Protein AF-A0AAE2BME1-F1 (afdb_monomer)

Radius of gyration: 16.24 Å; Cα contacts (8 Å, |Δi|>4): 108; chains: 1; bounding box: 38×24×46 Å

Organism: NCBI:txid2727404

Nearest PDB structures (foldseek):
  7csb-assembly1_D  TM=8.328E-01  e=5.119E-05  Arabidopsis thaliana
  7cs7-assembly1_A  TM=8.298E-01  e=5.835E-05  Isatis tinctoria
  7cse-assembly3_C  TM=8.197E-01  e=6.230E-05  Arabidopsis thaliana
  7cs9-assembly2_A  TM=8.370E-01  e=8.645E-05  Arabidopsis thaliana
  2gas-assembly2_B  TM=7.856E-01  e=4.794E-05  Medicago sativa

Mean predicted aligned error: 7.81 Å

Sequence (96 aa):
MSPSNYFAGYSLTTLMQPGLPSPRDKVTILGDGNAKGVFNDERDIATYTIRAVDDPRTLNKTLYIRLQNTYSFHEIVAIVGDVKYANSAGIIHPSE

InterPro domains:
  IPR008030 NmrA-like domain [PF05368] (7-80)
  IPR036291 NAD(P)-binding domain superfamily [SSF51735] (5-83)
  IPR050608 NmrA-type oxidoreductase, Isoflavone reductase subfamily [PTHR43349] (4-80)

Secondary structure (DSSP, 8-state):
----EEEHHHHHHTTT-TTSPPPSSEEEPPTTS--EEEEE-HHHHHHHHHHHHS-TTTTTSPPP---S-EEEHHHHHHHH-S-EEEPTTS------

Structure (mmCIF, N/CA/C/O backbone):
data_AF-A0AAE2BME1-F1
#
_entry.id   AF-A0AAE2BME1-F1
#
loop_
_atom_site.group_PDB
_atom_site.id
_atom_site.type_symbol
_atom_site.label_atom_id
_atom_site.label_alt_id
_atom_site.label_comp_id
_atom_site.label_asym_id
_atom_site.label_entity_id
_atom_site.label_seq_id
_atom_site.pdbx_PDB_ins_code
_atom_site.Cartn_x
_atom_site.Cartn_y
_atom_site.Cartn_z
_atom_site.occupancy
_atom_site.B_iso_or_equiv
_atom_site.auth_seq_id
_atom_site.auth_comp_id
_atom_site.auth_asym_id
_atom_site.auth_atom_id
_atom_site.pdbx_PDB_model_num
ATOM 1 N N . MET A 1 1 ? 3.676 15.102 4.665 1.00 48.50 1 MET A N 1
ATOM 2 C CA . MET A 1 1 ? 3.315 14.332 3.455 1.00 48.50 1 MET A CA 1
ATOM 3 C C . MET A 1 1 ? 2.181 13.396 3.850 1.00 48.50 1 MET A C 1
ATOM 5 O O . MET A 1 1 ? 2.366 12.657 4.809 1.00 48.50 1 MET A O 1
ATOM 9 N N . SER A 1 2 ? 1.000 13.494 3.232 1.00 56.09 2 SER A N 1
ATOM 10 C CA . SER A 1 2 ? -0.084 12.534 3.498 1.00 56.09 2 SER A CA 1
ATOM 11 C C . SER A 1 2 ? 0.353 11.157 2.981 1.00 56.09 2 SER A C 1
ATOM 13 O O . SER A 1 2 ? 0.836 11.092 1.847 1.00 56.09 2 SER A O 1
ATOM 15 N N . PRO A 1 3 ? 0.269 10.076 3.773 1.00 64.62 3 PRO A N 1
ATOM 16 C CA . PRO A 1 3 ? 0.641 8.755 3.291 1.00 64.62 3 PRO A CA 1
ATOM 17 C C . PRO A 1 3 ? -0.348 8.317 2.204 1.00 64.62 3 PRO A C 1
ATOM 19 O O . PRO A 1 3 ? -1.551 8.217 2.444 1.00 64.62 3 PRO A O 1
ATOM 22 N N . SER A 1 4 ? 0.163 8.052 1.002 1.00 77.75 4 SER A N 1
ATOM 23 C CA . SER A 1 4 ? -0.622 7.412 -0.057 1.00 77.75 4 SER A CA 1
ATOM 24 C C . SER A 1 4 ? -0.678 5.913 0.236 1.00 77.75 4 SER A C 1
ATOM 26 O O . SER A 1 4 ? 0.363 5.254 0.223 1.00 77.75 4 SER A O 1
ATOM 28 N N . ASN A 1 5 ? -1.865 5.403 0.570 1.00 86.38 5 ASN A N 1
ATOM 29 C CA . ASN A 1 5 ? -2.094 3.994 0.893 1.00 86.38 5 ASN A CA 1
ATOM 30 C C . ASN A 1 5 ? -2.744 3.300 -0.305 1.00 86.38 5 ASN A C 1
ATOM 32 O O . ASN A 1 5 ? -3.761 3.772 -0.810 1.00 86.38 5 ASN A O 1
ATOM 36 N N . TYR A 1 6 ? -2.164 2.183 -0.730 1.00 90.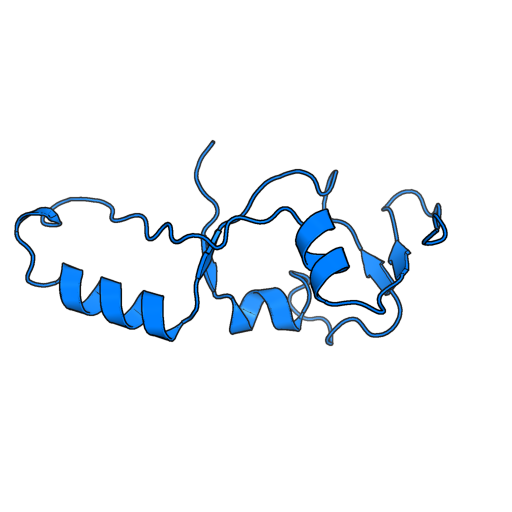56 6 TYR A N 1
ATOM 37 C CA . TYR A 1 6 ? -2.565 1.438 -1.915 1.00 90.56 6 TYR A CA 1
ATOM 38 C C . TYR A 1 6 ? -2.944 -0.001 -1.561 1.00 90.56 6 TYR A C 1
ATOM 40 O O . TYR A 1 6 ? -2.300 -0.636 -0.722 1.00 90.56 6 TYR A O 1
ATOM 48 N N . PHE A 1 7 ? -3.951 -0.523 -2.262 1.00 92.38 7 PHE A N 1
ATOM 49 C CA . PHE A 1 7 ? -4.195 -1.959 -2.384 1.00 92.38 7 PHE A CA 1
ATOM 50 C C . PHE A 1 7 ? -3.072 -2.565 -3.228 1.00 92.38 7 PHE A C 1
ATOM 52 O O . PHE A 1 7 ? -2.903 -2.166 -4.386 1.00 92.38 7 PHE A O 1
ATOM 59 N N . ALA A 1 8 ? -2.272 -3.459 -2.649 1.00 91.06 8 ALA A N 1
ATOM 60 C CA . ALA A 1 8 ? -1.088 -3.998 -3.307 1.00 91.06 8 ALA A CA 1
ATOM 61 C C . ALA A 1 8 ? -1.452 -4.812 -4.556 1.00 91.06 8 ALA A C 1
ATOM 63 O O . ALA A 1 8 ? -0.942 -4.509 -5.634 1.00 91.06 8 ALA A O 1
ATOM 64 N N . GLY A 1 9 ? -2.374 -5.774 -4.453 1.00 88.81 9 GLY A N 1
ATOM 65 C CA . GLY A 1 9 ? -2.804 -6.598 -5.582 1.00 88.81 9 GLY A CA 1
ATOM 66 C C . GLY A 1 9 ? -3.379 -5.767 -6.728 1.00 88.81 9 GLY A C 1
ATOM 67 O O . GLY A 1 9 ? -2.989 -5.949 -7.880 1.00 88.81 9 GLY A O 1
ATOM 68 N N . TYR A 1 10 ? -4.233 -4.789 -6.433 1.00 87.44 10 TYR A N 1
ATOM 69 C CA . TYR A 1 10 ? -4.778 -3.905 -7.471 1.00 87.44 10 TYR A CA 1
ATOM 70 C C . TYR A 1 10 ? -3.710 -3.003 -8.116 1.00 87.44 10 TYR A C 1
ATOM 72 O O . TYR A 1 10 ? -3.623 -2.896 -9.341 1.00 87.44 10 TYR A O 1
ATOM 80 N N . SER A 1 11 ? -2.882 -2.349 -7.297 1.00 88.12 11 SER A N 1
ATOM 81 C CA . SER A 1 11 ? -1.982 -1.286 -7.768 1.00 88.12 11 SER A CA 1
ATOM 82 C C . SER A 1 11 ? -0.716 -1.836 -8.421 1.00 88.12 11 SER A C 1
ATOM 84 O O . SER A 1 11 ? -0.244 -1.275 -9.407 1.00 88.12 11 SER A O 1
ATOM 86 N N . LEU A 1 12 ? -0.165 -2.935 -7.901 1.00 87.62 12 LEU A N 1
ATOM 87 C CA . LEU A 1 12 ? 1.081 -3.512 -8.409 1.00 87.62 12 LEU A CA 1
ATOM 88 C C . LEU A 1 12 ? 0.868 -4.308 -9.702 1.00 87.62 12 LEU A C 1
ATOM 90 O O . LEU A 1 12 ? 1.746 -4.292 -10.557 1.00 87.62 12 LEU A O 1
ATOM 94 N N . THR A 1 13 ? -0.310 -4.911 -9.910 1.00 85.50 13 THR A N 1
ATOM 95 C CA . THR A 1 13 ? -0.612 -5.691 -11.131 1.00 85.50 13 THR A CA 1
ATOM 96 C C . THR A 1 13 ? -0.452 -4.870 -12.414 1.00 85.50 13 THR A C 1
ATOM 98 O O . THR A 1 13 ? -0.044 -5.395 -13.450 1.00 85.50 13 THR A O 1
ATOM 101 N N . THR A 1 14 ? -0.744 -3.571 -12.356 1.00 85.12 14 THR A N 1
ATOM 102 C CA . THR A 1 14 ? -0.616 -2.646 -13.495 1.00 85.12 14 THR A CA 1
ATOM 103 C C . THR A 1 14 ? 0.561 -1.681 -13.353 1.00 85.12 14 THR A C 1
ATOM 105 O O . THR A 1 14 ? 0.683 -0.750 -14.147 1.00 85.12 14 THR A O 1
ATOM 108 N N . LEU A 1 15 ? 1.422 -1.862 -12.342 1.00 85.81 15 LEU A N 1
ATOM 109 C CA . LEU A 1 15 ? 2.456 -0.893 -11.961 1.00 85.81 15 LEU A CA 1
ATOM 110 C C . LEU A 1 15 ? 1.899 0.536 -11.875 1.00 85.81 15 LEU A C 1
ATOM 112 O O . LEU A 1 15 ? 2.454 1.473 -12.440 1.00 85.81 15 LEU A O 1
ATOM 116 N N . MET A 1 16 ? 0.766 0.692 -11.185 1.00 83.25 16 MET A N 1
AT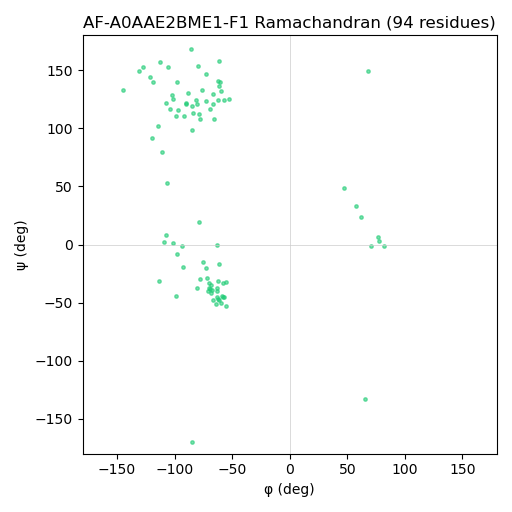OM 117 C CA . MET A 1 16 ? 0.096 1.975 -10.953 1.00 83.25 16 MET A CA 1
ATOM 118 C C . MET A 1 16 ? -0.375 2.695 -12.233 1.00 83.25 16 MET A C 1
ATOM 120 O O . MET A 1 16 ? -0.579 3.909 -12.216 1.00 83.25 16 MET A O 1
ATOM 124 N N . GLN A 1 17 ? -0.594 1.960 -13.329 1.00 81.75 17 GLN A N 1
ATOM 125 C CA . GLN A 1 17 ? -1.136 2.480 -14.590 1.00 81.75 17 GLN A CA 1
ATOM 126 C C . GLN A 1 17 ? -2.558 1.934 -14.835 1.00 81.75 17 GLN A C 1
ATOM 128 O O . GLN A 1 17 ? -2.742 0.974 -15.589 1.00 81.75 17 GLN A O 1
ATOM 133 N N . PRO A 1 18 ? -3.587 2.511 -14.180 1.00 77.62 18 PRO A N 1
ATOM 134 C CA . PRO A 1 18 ? -4.947 1.984 -14.230 1.00 77.62 18 PRO A CA 1
ATOM 135 C C . PRO A 1 18 ? -5.518 2.015 -15.652 1.00 77.62 18 PRO A C 1
ATOM 137 O O . PRO A 1 18 ? -5.331 2.976 -16.394 1.00 77.62 18 PRO A O 1
ATOM 140 N N . GLY A 1 19 ? -6.251 0.961 -16.016 1.00 80.31 19 GLY A N 1
ATOM 141 C CA . GLY A 1 19 ? -6.880 0.827 -17.335 1.00 80.31 19 GLY A CA 1
ATOM 142 C C . GLY A 1 19 ? -5.955 0.313 -18.442 1.00 80.31 19 GLY A C 1
ATOM 143 O O . GLY A 1 19 ? -6.422 0.112 -19.561 1.00 80.31 19 GLY A O 1
ATOM 144 N N . LEU A 1 20 ? -4.677 0.059 -18.144 1.00 79.31 20 LEU A N 1
ATOM 145 C CA . LEU A 1 20 ? -3.728 -0.569 -19.063 1.00 79.31 20 LEU A CA 1
ATOM 146 C C . LEU A 1 20 ? -3.442 -2.025 -18.659 1.00 79.31 20 LEU A C 1
ATOM 148 O O . LEU A 1 20 ? -3.553 -2.374 -17.479 1.00 79.31 20 LEU A O 1
ATOM 152 N N . PRO A 1 21 ? -3.079 -2.900 -19.618 1.00 80.31 21 PRO A N 1
ATOM 153 C CA . PRO A 1 21 ? -2.585 -4.232 -19.293 1.00 80.31 21 PRO A CA 1
ATOM 154 C C . PRO A 1 21 ? -1.293 -4.149 -18.471 1.00 80.31 21 PRO A C 1
ATOM 156 O O . PRO A 1 21 ? -0.567 -3.156 -18.532 1.00 80.31 21 PRO A O 1
ATOM 159 N N . SER A 1 22 ? -0.995 -5.222 -17.731 1.00 80.94 22 SER A N 1
ATOM 160 C CA . SER A 1 22 ? 0.251 -5.331 -16.968 1.00 80.94 22 SER A CA 1
ATOM 161 C C . SER A 1 22 ? 1.463 -5.062 -17.878 1.00 80.94 22 SER A C 1
ATOM 163 O O . SER A 1 22 ? 1.563 -5.698 -18.938 1.00 80.94 22 SER A O 1
ATOM 165 N N . PRO A 1 23 ? 2.350 -4.113 -17.525 1.00 77.94 23 PRO A N 1
ATOM 166 C CA . PRO A 1 23 ?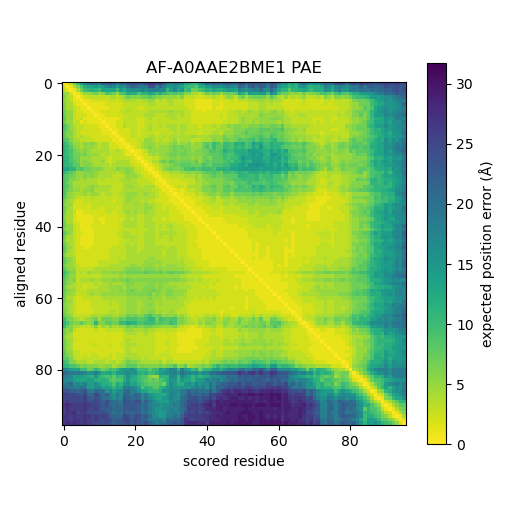 3.496 -3.770 -18.356 1.00 77.94 23 PRO A CA 1
ATOM 167 C C . PRO A 1 23 ? 4.435 -4.965 -18.517 1.00 77.94 23 PRO A C 1
ATOM 169 O O . PRO A 1 23 ? 4.896 -5.520 -17.526 1.00 77.94 23 PRO A O 1
ATOM 172 N N . ARG A 1 24 ? 4.717 -5.354 -19.765 1.00 76.75 24 ARG A N 1
ATOM 173 C CA . ARG A 1 24 ? 5.623 -6.477 -20.068 1.00 76.75 24 ARG A CA 1
ATOM 174 C C . ARG A 1 24 ? 7.029 -6.025 -20.428 1.00 76.75 24 ARG A C 1
ATOM 176 O O . ARG A 1 24 ? 7.987 -6.584 -19.927 1.00 76.75 24 ARG A O 1
ATOM 183 N N . ASP A 1 25 ? 7.134 -4.992 -21.262 1.00 76.56 25 ASP A N 1
ATOM 184 C CA . ASP A 1 25 ? 8.425 -4.557 -21.809 1.00 76.56 25 ASP A CA 1
ATOM 185 C C . ASP A 1 25 ? 8.844 -3.173 -21.311 1.00 76.56 25 ASP A C 1
ATOM 187 O O . ASP A 1 25 ? 10.035 -2.874 -21.212 1.00 76.56 25 ASP A O 1
ATOM 191 N N . LYS A 1 26 ? 7.865 -2.299 -21.042 1.00 76.38 26 LYS A N 1
ATOM 192 C CA . LYS A 1 26 ? 8.102 -0.886 -20.744 1.00 76.38 26 LYS A CA 1
ATOM 193 C C . LYS A 1 26 ? 7.122 -0.344 -19.709 1.00 76.38 26 LYS A C 1
ATOM 195 O O . LYS A 1 26 ? 5.915 -0.510 -19.867 1.00 76.38 26 LYS A O 1
ATOM 200 N N . VAL A 1 27 ? 7.632 0.370 -18.710 1.00 80.12 27 VAL A N 1
ATOM 201 C CA . VAL A 1 27 ? 6.840 1.069 -17.687 1.00 80.12 27 VAL A CA 1
ATOM 202 C C . VAL A 1 27 ? 7.119 2.569 -17.737 1.00 80.12 27 VAL A C 1
ATOM 204 O O . VAL A 1 27 ? 8.259 2.993 -17.928 1.00 80.12 27 VAL A O 1
ATOM 207 N N . THR A 1 28 ? 6.076 3.381 -17.580 1.00 81.44 28 THR A N 1
ATOM 208 C CA . THR A 1 28 ? 6.207 4.840 -17.489 1.00 81.44 28 THR A CA 1
ATOM 209 C C . THR A 1 28 ? 6.390 5.227 -16.036 1.00 81.44 28 THR A C 1
ATOM 211 O O . THR A 1 28 ? 5.498 4.943 -15.246 1.00 81.44 28 THR A O 1
ATOM 214 N N . ILE A 1 29 ? 7.487 5.905 -15.686 1.00 81.50 29 ILE A N 1
ATOM 215 C CA . ILE A 1 29 ? 7.657 6.471 -14.340 1.00 81.50 29 ILE A CA 1
ATOM 216 C C . ILE A 1 29 ? 6.742 7.694 -14.185 1.00 81.50 29 ILE A C 1
ATOM 218 O O . ILE A 1 29 ? 6.815 8.641 -14.969 1.00 81.50 29 ILE A O 1
ATOM 222 N N . LEU A 1 30 ? 5.874 7.675 -13.169 1.00 76.62 30 LEU A N 1
ATOM 223 C CA . LEU A 1 30 ? 5.006 8.801 -12.830 1.00 76.62 30 LEU A CA 1
ATOM 224 C C . LEU A 1 30 ? 5.790 9.840 -12.014 1.00 76.62 30 LEU A C 1
ATOM 226 O O . LEU A 1 30 ? 6.293 9.538 -10.931 1.00 76.62 30 LEU A O 1
ATOM 230 N N . GLY A 1 31 ? 5.874 11.072 -12.522 1.00 85.44 31 GLY A N 1
ATOM 231 C CA . GLY A 1 31 ? 6.655 12.136 -11.886 1.00 85.44 31 GLY A CA 1
ATOM 232 C C . GLY A 1 31 ? 8.154 11.823 -11.885 1.00 85.44 31 GLY A C 1
ATOM 233 O O . GLY A 1 31 ? 8.700 11.435 -12.913 1.00 85.44 31 GLY A O 1
ATOM 234 N N . ASP A 1 32 ? 8.811 11.999 -10.736 1.00 87.38 32 ASP A N 1
ATOM 235 C CA . ASP A 1 32 ? 10.237 11.696 -10.549 1.00 87.38 32 ASP A CA 1
ATOM 236 C C . ASP A 1 32 ? 10.504 10.283 -9.993 1.00 87.38 32 ASP A C 1
ATOM 238 O O . ASP A 1 32 ? 11.657 9.923 -9.777 1.00 87.38 32 ASP A O 1
ATOM 242 N N . GLY A 1 33 ? 9.454 9.500 -9.716 1.00 87.31 33 GLY A N 1
ATOM 243 C CA . GLY A 1 33 ? 9.551 8.128 -9.208 1.00 87.31 33 GLY A CA 1
ATOM 244 C C . GLY A 1 33 ? 10.037 7.967 -7.761 1.00 87.31 33 GLY A C 1
ATOM 245 O O . GLY A 1 33 ? 10.073 6.836 -7.272 1.00 87.31 33 GLY A O 1
ATOM 246 N N . ASN A 1 34 ? 10.374 9.051 -7.050 1.00 90.31 34 ASN A N 1
ATOM 247 C CA . ASN A 1 34 ? 10.997 8.992 -5.719 1.00 90.31 34 ASN A CA 1
ATOM 248 C C . ASN A 1 34 ? 9.993 9.044 -4.563 1.00 90.31 34 ASN A C 1
ATOM 250 O O . ASN A 1 34 ? 10.317 8.649 -3.438 1.00 90.31 34 ASN A O 1
ATOM 254 N N . ALA A 1 35 ? 8.774 9.521 -4.822 1.00 90.00 35 ALA A N 1
ATOM 255 C CA . ALA A 1 35 ? 7.721 9.572 -3.818 1.00 90.00 35 ALA A CA 1
ATOM 256 C C . ALA A 1 35 ? 7.403 8.168 -3.275 1.00 90.00 35 ALA A C 1
ATOM 258 O O . ALA A 1 35 ? 7.218 7.215 -4.031 1.00 90.00 35 ALA A O 1
ATOM 259 N N . LYS A 1 36 ? 7.327 8.052 -1.946 1.00 90.50 36 LYS A N 1
ATOM 260 C CA . LYS A 1 36 ? 7.048 6.794 -1.246 1.00 90.50 36 LYS A CA 1
ATOM 261 C C . LYS A 1 36 ? 5.543 6.583 -1.069 1.00 90.50 36 LYS A C 1
ATOM 263 O O . LYS A 1 36 ? 4.854 7.458 -0.542 1.00 90.50 36 LYS A O 1
ATOM 268 N N . GLY A 1 37 ? 5.061 5.402 -1.441 1.00 91.19 37 GLY A N 1
ATOM 269 C CA . GLY A 1 37 ? 3.717 4.901 -1.152 1.00 91.19 37 GLY A CA 1
ATOM 270 C C . GLY A 1 37 ? 3.754 3.717 -0.187 1.00 91.19 37 GLY A C 1
ATOM 271 O O . GLY A 1 37 ? 4.773 3.041 -0.072 1.00 91.19 37 GLY A O 1
ATOM 272 N N . VAL A 1 38 ? 2.647 3.474 0.515 1.00 93.00 38 VAL A N 1
ATOM 273 C CA . VAL A 1 38 ? 2.447 2.279 1.348 1.00 93.00 38 VAL A CA 1
ATOM 274 C C . VAL A 1 38 ? 1.564 1.302 0.579 1.00 93.00 38 VAL A C 1
ATOM 276 O O . VAL A 1 38 ? 0.459 1.668 0.181 1.00 93.00 38 VAL A O 1
ATOM 279 N N . PHE A 1 39 ? 2.029 0.069 0.394 1.00 92.12 39 PHE A N 1
ATOM 280 C CA . PHE A 1 39 ? 1.328 -0.974 -0.356 1.00 92.12 39 PHE A CA 1
ATOM 281 C C . PHE A 1 39 ? 0.929 -2.099 0.595 1.00 92.12 39 PHE A C 1
ATOM 283 O O . PHE A 1 39 ? 1.760 -2.913 0.995 1.00 92.12 39 PHE A O 1
ATOM 290 N N . ASN A 1 40 ? -0.337 -2.134 0.997 1.00 93.81 40 ASN A N 1
ATOM 291 C CA . ASN A 1 40 ? -0.821 -3.154 1.923 1.00 93.81 40 ASN A CA 1
ATOM 292 C C . ASN A 1 40 ? -1.511 -4.280 1.151 1.00 93.81 40 ASN A C 1
ATOM 294 O O . ASN A 1 40 ? -2.259 -4.020 0.205 1.00 93.81 40 ASN A O 1
ATOM 298 N N . ASP A 1 41 ? -1.276 -5.518 1.583 1.00 93.88 41 ASP A N 1
ATOM 299 C CA . ASP A 1 41 ? -2.053 -6.667 1.127 1.00 93.88 41 ASP A CA 1
ATOM 300 C C . ASP A 1 41 ? -3.522 -6.475 1.527 1.00 93.88 41 ASP A C 1
ATOM 302 O O . ASP A 1 41 ? -3.842 -6.047 2.641 1.00 93.88 41 ASP A O 1
ATOM 306 N N . GLU A 1 42 ? -4.431 -6.779 0.608 1.00 94.88 42 GLU A N 1
ATOM 307 C CA . GLU A 1 42 ? -5.871 -6.642 0.792 1.00 94.88 42 GLU A CA 1
ATOM 308 C C . GLU A 1 42 ? -6.382 -7.412 2.025 1.00 94.88 42 GLU A C 1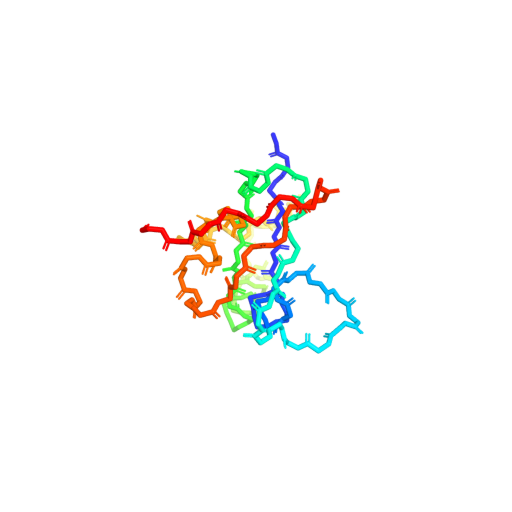
ATOM 310 O O . GLU A 1 42 ? -7.305 -6.953 2.705 1.00 94.88 42 GLU A O 1
ATOM 315 N N . ARG A 1 43 ? -5.762 -8.552 2.365 1.00 95.88 43 ARG A N 1
ATOM 316 C CA . ARG A 1 43 ? -6.112 -9.362 3.544 1.00 95.88 43 ARG A CA 1
ATOM 317 C C . ARG A 1 43 ? -5.725 -8.667 4.844 1.00 95.88 43 ARG A C 1
ATOM 319 O O . ARG A 1 43 ? -6.481 -8.733 5.817 1.00 95.88 43 ARG A O 1
ATOM 326 N N . ASP A 1 44 ? -4.593 -7.971 4.863 1.00 94.69 44 ASP A N 1
ATOM 327 C CA . ASP A 1 44 ? -4.178 -7.176 6.019 1.00 94.69 44 ASP A CA 1
ATOM 328 C C . ASP A 1 44 ? -5.102 -5.972 6.194 1.00 94.69 44 ASP A C 1
ATOM 330 O O . ASP A 1 44 ? -5.541 -5.694 7.311 1.00 94.69 44 ASP A O 1
ATOM 334 N N . ILE A 1 45 ? -5.472 -5.303 5.095 1.00 95.19 45 ILE A N 1
ATOM 335 C CA . ILE A 1 45 ? -6.447 -4.205 5.127 1.00 95.19 45 ILE A CA 1
ATOM 336 C C . ILE A 1 45 ? -7.752 -4.685 5.764 1.00 95.19 45 ILE A C 1
ATOM 338 O O . ILE A 1 45 ? -8.193 -4.099 6.752 1.00 95.19 45 ILE A O 1
ATOM 342 N N . ALA A 1 46 ? -8.325 -5.786 5.269 1.00 96.88 46 ALA A N 1
ATOM 343 C CA . ALA A 1 46 ? -9.552 -6.354 5.822 1.00 96.88 46 ALA A CA 1
ATOM 344 C C . ALA A 1 46 ? -9.406 -6.707 7.313 1.00 96.88 46 ALA A C 1
ATOM 346 O O . ALA A 1 46 ? -10.265 -6.358 8.125 1.00 96.88 46 ALA A O 1
ATOM 347 N N . THR A 1 47 ? -8.291 -7.338 7.687 1.00 96.94 47 THR A N 1
ATOM 348 C CA . THR A 1 47 ? -8.005 -7.725 9.075 1.00 96.94 47 THR A CA 1
ATOM 349 C C . THR A 1 47 ? -7.982 -6.514 10.003 1.00 96.94 47 THR A C 1
ATOM 351 O O . THR A 1 47 ? -8.651 -6.510 11.038 1.00 96.94 47 THR A O 1
ATOM 354 N N . TYR A 1 48 ? -7.234 -5.466 9.654 1.00 95.19 48 TYR A N 1
ATOM 355 C CA . TYR A 1 48 ? -7.137 -4.269 10.488 1.00 95.19 48 TYR A CA 1
ATOM 356 C C . TYR A 1 48 ? -8.431 -3.456 10.498 1.00 95.19 48 TYR A C 1
ATOM 358 O O . TYR A 1 48 ? -8.768 -2.902 11.542 1.00 95.19 48 TYR A O 1
ATOM 366 N N . THR A 1 49 ? -9.189 -3.431 9.400 1.00 95.94 49 THR A N 1
ATOM 367 C CA . THR A 1 49 ? -10.519 -2.810 9.366 1.00 95.94 49 THR A CA 1
ATOM 368 C C . THR A 1 49 ? -11.489 -3.500 10.325 1.00 95.94 49 THR A C 1
ATOM 370 O O . THR A 1 49 ? -12.136 -2.812 11.109 1.00 95.94 49 THR A O 1
ATOM 373 N N . ILE A 1 50 ? -11.561 -4.838 10.327 1.00 97.81 50 ILE A N 1
ATOM 374 C CA . ILE A 1 50 ? -12.441 -5.586 11.245 1.00 97.81 50 ILE A CA 1
ATOM 375 C C . ILE A 1 50 ? -12.022 -5.350 12.698 1.00 97.81 50 ILE A C 1
ATOM 377 O O . ILE A 1 50 ? -12.856 -5.054 13.549 1.00 97.81 50 ILE A O 1
ATOM 381 N N . ARG A 1 51 ? -10.717 -5.408 12.986 1.00 96.44 51 ARG A N 1
ATOM 382 C CA . ARG A 1 51 ? -10.196 -5.143 14.337 1.00 96.44 51 ARG A CA 1
ATOM 383 C C . ARG A 1 51 ? -10.481 -3.721 14.815 1.00 96.44 51 ARG A C 1
ATOM 385 O O . ARG A 1 51 ? -10.628 -3.514 16.012 1.00 96.44 51 ARG A O 1
ATOM 392 N N . ALA A 1 52 ? -10.540 -2.754 13.904 1.00 97.38 52 ALA A N 1
ATOM 393 C CA . ALA A 1 52 ? -10.806 -1.360 14.232 1.00 97.38 52 ALA A CA 1
ATOM 394 C C . ALA A 1 52 ? -12.273 -1.077 14.576 1.00 97.38 52 ALA A C 1
ATOM 396 O O . ALA A 1 52 ? -12.542 -0.006 15.110 1.00 97.38 52 ALA A O 1
ATOM 397 N N . VAL A 1 53 ? -13.211 -1.979 14.267 1.00 97.44 53 VAL A N 1
ATOM 398 C CA . VAL A 1 53 ? -14.643 -1.745 14.510 1.00 97.44 53 VAL A CA 1
ATOM 399 C C . VAL A 1 53 ? -14.978 -1.742 16.007 1.00 97.44 53 VAL A C 1
ATOM 401 O O . VAL A 1 53 ? -15.740 -0.887 16.449 1.00 97.44 53 VAL A O 1
ATOM 404 N N . ASP A 1 54 ? -14.342 -2.629 16.783 1.00 96.50 54 ASP A N 1
ATOM 405 C CA . ASP A 1 54 ? -14.613 -2.824 18.218 1.00 96.50 54 ASP A CA 1
ATOM 406 C C . ASP A 1 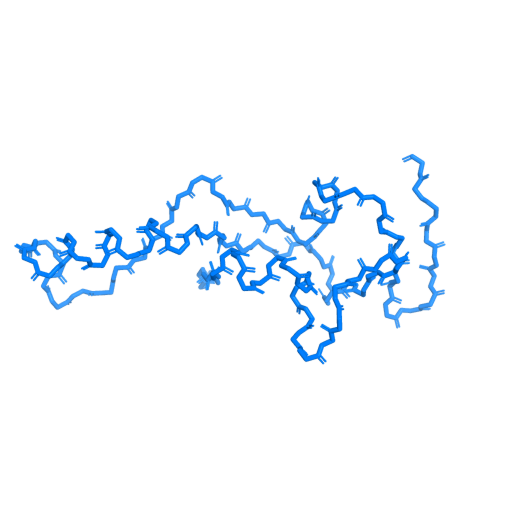54 ? -13.484 -2.309 19.131 1.00 96.50 54 ASP A C 1
ATOM 408 O O . ASP A 1 54 ? -13.549 -2.446 20.354 1.00 96.50 54 ASP A O 1
ATOM 412 N N . ASP A 1 55 ? -12.422 -1.721 18.570 1.00 97.75 55 ASP A N 1
ATOM 413 C CA . ASP A 1 55 ? -11.324 -1.163 19.360 1.00 97.75 55 ASP A CA 1
ATOM 414 C C . ASP A 1 55 ? -11.679 0.262 19.827 1.00 97.75 55 ASP A C 1
ATOM 416 O O . ASP A 1 55 ? -11.738 1.186 19.017 1.00 97.75 55 ASP A O 1
ATOM 420 N N . PRO A 1 56 ? -11.866 0.527 21.131 1.00 97.75 56 PRO A N 1
ATOM 421 C CA . PRO A 1 56 ? -12.218 1.869 21.598 1.00 97.75 56 PRO A CA 1
ATOM 422 C C . PRO A 1 56 ? -11.149 2.928 21.271 1.00 97.75 56 PRO A C 1
ATOM 424 O O . PRO A 1 56 ? -11.443 4.123 21.295 1.00 97.75 56 PRO A O 1
ATOM 427 N N . ARG A 1 57 ? -9.911 2.529 20.937 1.00 97.69 57 ARG A N 1
ATOM 428 C CA . ARG A 1 57 ? -8.825 3.445 20.543 1.00 97.69 57 ARG A CA 1
ATOM 429 C C . ARG A 1 57 ? -9.011 4.036 19.144 1.00 97.69 57 ARG A C 1
ATOM 431 O O . ARG A 1 57 ? -8.390 5.054 18.840 1.00 97.69 57 ARG A O 1
ATOM 438 N N . THR A 1 58 ? -9.824 3.416 18.292 1.00 97.75 58 THR A N 1
ATOM 439 C CA . THR A 1 58 ? -10.100 3.876 16.918 1.00 97.75 58 THR A CA 1
ATOM 440 C C . THR A 1 58 ? -11.403 4.671 16.816 1.00 97.75 58 THR A C 1
ATOM 442 O O . THR A 1 58 ? -11.651 5.300 15.785 1.00 97.75 58 THR A O 1
ATOM 445 N N . LEU A 1 59 ? -12.209 4.721 17.886 1.00 97.62 59 LEU A N 1
ATOM 446 C CA . LEU A 1 59 ? -13.452 5.490 17.932 1.00 97.62 59 LEU A CA 1
ATOM 447 C C . LEU A 1 59 ? -13.196 6.974 17.626 1.00 97.62 59 LEU A C 1
ATOM 449 O O . LEU A 1 59 ? -12.414 7.644 18.305 1.00 97.62 59 LEU A O 1
ATOM 453 N N . ASN A 1 60 ? -13.895 7.505 16.619 1.00 97.12 60 ASN A N 1
ATOM 454 C CA . ASN A 1 60 ? -13.758 8.887 16.145 1.00 97.12 60 ASN A CA 1
ATOM 455 C C . ASN A 1 60 ? -12.325 9.250 15.700 1.00 97.12 60 ASN A C 1
ATOM 457 O O . ASN A 1 60 ? -11.882 10.390 15.883 1.00 97.12 60 ASN A O 1
ATOM 461 N N . LYS A 1 61 ? -11.582 8.287 15.133 1.00 96.50 61 LYS A N 1
ATOM 462 C CA . LYS A 1 61 ? -10.228 8.483 14.591 1.00 96.50 61 LYS A CA 1
ATOM 463 C C . LYS A 1 61 ? -10.111 7.989 13.152 1.00 96.50 61 LYS A C 1
ATOM 465 O O . LYS A 1 61 ? -10.775 7.047 12.737 1.00 96.50 61 LYS A O 1
ATOM 470 N N . THR A 1 62 ? -9.182 8.591 12.416 1.00 93.75 62 THR A N 1
ATOM 471 C CA . THR A 1 62 ? -8.680 8.038 11.155 1.00 93.75 62 THR A CA 1
ATOM 472 C C . THR A 1 62 ? -7.569 7.039 11.464 1.00 93.75 62 THR A C 1
ATOM 474 O O . THR A 1 62 ? -6.538 7.417 12.024 1.00 93.75 62 THR A O 1
ATOM 477 N N . LEU A 1 63 ? -7.757 5.774 11.086 1.00 91.88 63 LEU A N 1
ATOM 478 C CA . LEU A 1 63 ? -6.729 4.741 11.195 1.00 91.88 63 LEU A CA 1
ATOM 479 C C . LEU A 1 63 ? -5.895 4.683 9.908 1.00 91.88 63 LEU A C 1
ATOM 481 O O . LEU A 1 63 ? -6.422 4.406 8.834 1.00 91.88 63 LEU A O 1
ATOM 485 N N . TYR A 1 64 ? -4.585 4.896 10.027 1.00 91.69 64 TYR A N 1
ATOM 486 C CA . TYR A 1 64 ? -3.633 4.676 8.937 1.00 91.69 64 TYR A CA 1
ATOM 487 C C . TYR A 1 64 ? -2.980 3.301 9.087 1.00 91.69 64 TYR A C 1
ATOM 489 O O . TYR A 1 64 ? -2.249 3.060 10.048 1.00 91.69 64 TYR A O 1
ATOM 497 N N . ILE A 1 65 ? -3.216 2.408 8.126 1.00 91.19 65 ILE A N 1
ATOM 498 C CA . ILE A 1 65 ? -2.583 1.086 8.085 1.00 91.19 65 ILE A CA 1
ATOM 499 C C . ILE A 1 65 ? -1.224 1.244 7.406 1.00 91.19 65 ILE A C 1
ATOM 501 O O . ILE A 1 65 ? -1.131 1.311 6.183 1.00 91.19 65 ILE A O 1
ATOM 505 N N . ARG A 1 66 ? -0.163 1.344 8.209 1.00 88.62 66 ARG A N 1
ATOM 506 C CA . ARG A 1 66 ? 1.209 1.485 7.715 1.00 88.62 66 ARG A CA 1
ATOM 507 C C . ARG A 1 66 ? 2.071 0.327 8.187 1.00 88.62 66 ARG A C 1
ATOM 509 O O . ARG A 1 66 ? 2.659 0.382 9.264 1.00 88.62 66 ARG A O 1
ATOM 516 N N . LEU A 1 67 ? 2.133 -0.709 7.361 1.00 85.88 67 LEU A N 1
ATOM 517 C CA . LEU A 1 67 ? 3.024 -1.848 7.563 1.00 85.88 67 LEU A CA 1
ATOM 518 C C . LEU A 1 67 ? 4.418 -1.551 6.979 1.00 85.88 67 LEU A C 1
ATOM 520 O O . LEU A 1 67 ? 4.720 -0.420 6.590 1.00 85.88 67 LEU A O 1
ATOM 524 N N . GLN A 1 68 ? 5.284 -2.562 6.908 1.00 84.69 68 GLN A N 1
ATOM 525 C CA . GLN A 1 68 ? 6.669 -2.425 6.429 1.00 84.69 68 GLN A CA 1
ATOM 526 C C . GLN A 1 68 ? 6.805 -2.371 4.894 1.00 84.69 68 GLN A C 1
ATOM 528 O O . GLN A 1 68 ? 7.895 -2.542 4.362 1.00 84.69 68 GLN A O 1
ATOM 533 N N . ASN A 1 69 ? 5.725 -2.060 4.176 1.00 87.06 69 ASN A N 1
ATOM 534 C CA . ASN A 1 69 ? 5.671 -2.100 2.713 1.00 87.06 69 ASN A CA 1
ATOM 535 C C . ASN A 1 69 ? 5.676 -0.689 2.111 1.00 87.06 69 ASN A C 1
ATOM 537 O O . ASN A 1 69 ? 4.764 -0.301 1.378 1.00 87.06 69 ASN A O 1
ATOM 541 N N . THR A 1 70 ? 6.659 0.126 2.499 1.00 92.69 70 THR A N 1
ATOM 542 C CA . THR A 1 70 ? 6.796 1.499 1.996 1.00 92.69 70 THR A CA 1
ATOM 543 C C . THR A 1 70 ? 7.835 1.547 0.880 1.00 92.69 70 THR A C 1
ATOM 545 O O . THR A 1 70 ? 9.026 1.443 1.164 1.00 92.69 70 THR A O 1
ATOM 548 N N . TYR A 1 71 ? 7.393 1.774 -0.356 1.00 90.69 71 TYR A N 1
ATOM 549 C CA . TYR A 1 71 ? 8.254 1.743 -1.540 1.00 90.69 71 TYR A CA 1
ATOM 550 C C . TYR A 1 71 ? 8.063 2.969 -2.430 1.00 90.69 71 TYR A C 1
ATOM 552 O O . TYR A 1 71 ? 6.980 3.557 -2.479 1.00 90.69 71 TYR A O 1
ATOM 560 N N . SER A 1 72 ? 9.128 3.377 -3.114 1.00 90.69 72 SER A N 1
ATOM 561 C CA . SER A 1 72 ? 9.059 4.321 -4.228 1.00 90.69 72 SER A CA 1
ATOM 562 C C . SER A 1 72 ? 8.756 3.571 -5.517 1.00 90.69 72 SER A C 1
ATOM 564 O O . SER A 1 72 ? 8.851 2.344 -5.576 1.00 90.69 72 SER A O 1
ATOM 566 N N . PHE A 1 73 ? 8.415 4.296 -6.578 1.00 88.62 73 PHE A N 1
ATOM 567 C CA . PHE A 1 73 ? 8.132 3.632 -7.841 1.00 88.62 73 PHE A CA 1
ATOM 568 C C . PHE A 1 73 ? 9.390 3.005 -8.456 1.00 88.62 73 PHE A C 1
ATOM 570 O O . PHE A 1 73 ? 9.316 1.906 -8.997 1.00 88.62 73 PHE A O 1
ATOM 577 N N . HIS A 1 74 ? 10.555 3.640 -8.277 1.00 87.38 74 HIS A N 1
ATOM 578 C CA . HIS A 1 74 ? 11.846 3.046 -8.635 1.00 87.38 74 HIS A CA 1
ATOM 579 C C . HIS A 1 74 ? 12.087 1.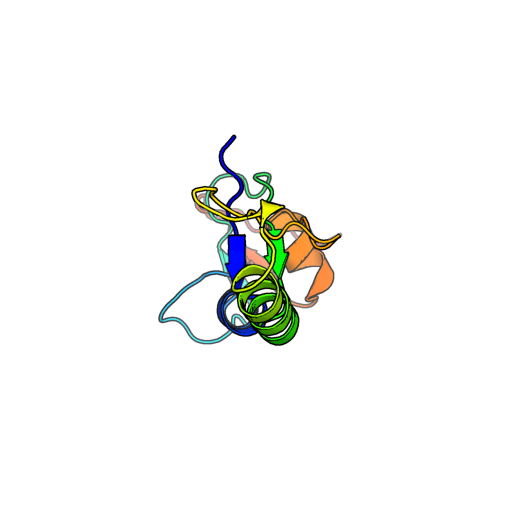704 -7.933 1.00 87.38 74 HIS A C 1
ATOM 581 O O . HIS A 1 74 ? 12.490 0.737 -8.573 1.00 87.38 74 HIS A O 1
ATOM 587 N N . GLU A 1 75 ? 11.800 1.621 -6.633 1.00 90.25 75 GLU A N 1
ATOM 588 C CA . GLU A 1 75 ? 11.972 0.377 -5.877 1.00 90.25 75 GLU A CA 1
ATOM 589 C C . GLU A 1 75 ? 10.983 -0.703 -6.317 1.00 90.25 75 GLU A C 1
ATOM 591 O O . GLU A 1 75 ? 11.369 -1.860 -6.439 1.00 90.25 75 GLU A O 1
ATOM 596 N N . ILE A 1 76 ? 9.729 -0.341 -6.608 1.00 88.62 76 ILE A N 1
ATOM 597 C CA . ILE A 1 76 ? 8.726 -1.293 -7.109 1.00 88.62 76 ILE A CA 1
ATOM 598 C C . ILE A 1 76 ? 9.160 -1.885 -8.449 1.00 88.62 76 ILE A C 1
ATOM 600 O O . ILE A 1 76 ? 9.110 -3.101 -8.614 1.00 88.62 76 ILE A O 1
ATOM 604 N N . VAL A 1 77 ? 9.602 -1.053 -9.398 1.00 83.81 77 VAL A N 1
ATOM 605 C CA . VAL A 1 77 ? 10.062 -1.541 -10.708 1.00 83.81 77 VAL A CA 1
ATOM 606 C C . VAL A 1 77 ? 11.290 -2.441 -10.556 1.00 83.81 77 VAL A C 1
ATOM 608 O O . VAL A 1 77 ? 11.351 -3.491 -11.193 1.00 83.81 77 VAL A O 1
ATOM 611 N N . ALA A 1 78 ? 12.222 -2.091 -9.664 1.00 84.44 78 ALA A N 1
ATOM 612 C CA . ALA A 1 78 ? 13.380 -2.930 -9.364 1.00 84.44 78 ALA A CA 1
ATOM 613 C C . ALA A 1 78 ? 12.994 -4.293 -8.752 1.00 84.44 78 ALA A C 1
ATOM 615 O O . ALA A 1 78 ? 13.622 -5.297 -9.073 1.00 84.44 78 ALA A O 1
ATOM 616 N N . ILE A 1 79 ? 11.963 -4.343 -7.898 1.00 84.81 79 ILE A N 1
ATOM 617 C CA . ILE A 1 79 ? 11.476 -5.586 -7.270 1.00 84.81 79 ILE A CA 1
ATOM 618 C C . ILE A 1 79 ? 10.763 -6.494 -8.280 1.00 84.81 79 ILE A C 1
ATOM 620 O O . ILE A 1 79 ? 10.913 -7.711 -8.207 1.00 84.81 79 ILE A O 1
ATOM 624 N N . VAL A 1 80 ? 9.968 -5.926 -9.192 1.00 75.69 80 VAL A N 1
ATOM 625 C CA . VAL A 1 80 ? 9.168 -6.713 -10.147 1.00 75.69 80 VAL A CA 1
ATOM 626 C C . VAL A 1 80 ? 10.038 -7.363 -11.227 1.00 75.69 80 VAL A C 1
ATOM 628 O O . VAL A 1 80 ? 9.693 -8.454 -11.669 1.00 75.69 80 VAL A O 1
ATOM 631 N N . GLY A 1 81 ? 11.184 -6.760 -11.573 1.00 63.81 81 GLY A N 1
ATOM 632 C CA . GLY A 1 81 ? 12.131 -7.305 -12.551 1.00 63.81 81 GLY A CA 1
ATOM 633 C C . GLY A 1 81 ? 11.576 -7.300 -13.983 1.00 63.81 81 GLY A C 1
ATOM 634 O O . GLY A 1 81 ? 10.378 -7.398 -14.203 1.00 63.81 81 GLY A O 1
ATOM 635 N N . ASP A 1 82 ? 12.447 -7.152 -14.978 1.00 57.88 82 ASP A N 1
ATOM 636 C CA . ASP A 1 82 ? 12.151 -7.327 -16.415 1.00 57.88 82 ASP A CA 1
ATOM 637 C C . ASP A 1 82 ? 11.408 -6.211 -17.180 1.00 57.88 82 ASP A C 1
ATOM 639 O O . ASP A 1 82 ? 11.213 -6.344 -18.389 1.00 57.88 82 ASP A O 1
ATOM 643 N N . VAL A 1 83 ? 11.083 -5.063 -16.571 1.00 60.59 83 VAL A N 1
ATOM 644 C CA . VAL A 1 83 ? 10.426 -3.952 -17.296 1.00 60.59 83 VAL A CA 1
ATOM 645 C C . VAL A 1 83 ? 11.384 -2.780 -17.539 1.00 60.59 83 VAL A C 1
ATOM 647 O O . VAL A 1 83 ? 11.912 -2.191 -16.598 1.00 60.59 83 VAL A O 1
ATOM 650 N N . LYS A 1 84 ? 11.604 -2.392 -18.805 1.00 61.53 84 LYS A N 1
ATOM 651 C CA . LYS A 1 84 ? 12.467 -1.248 -19.157 1.00 61.53 84 LYS A CA 1
ATOM 652 C C . LYS A 1 84 ? 11.793 0.085 -18.819 1.00 61.53 84 LYS A C 1
ATOM 654 O O . LYS A 1 84 ? 10.580 0.249 -18.966 1.00 61.53 84 LYS A O 1
ATOM 659 N N . TYR A 1 85 ? 12.584 1.084 -18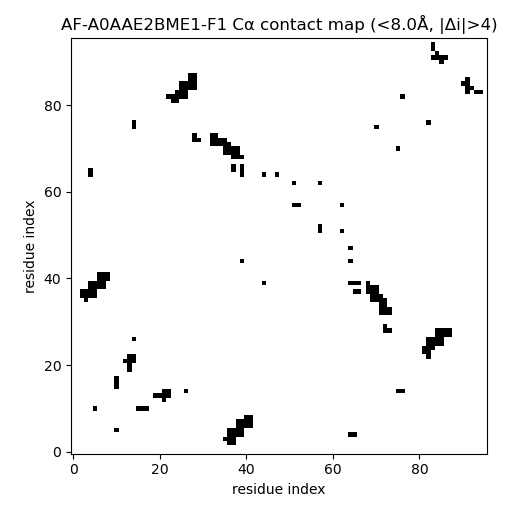.435 1.00 59.84 85 TYR A N 1
ATOM 660 C CA . TYR A 1 85 ? 12.070 2.417 -18.115 1.00 59.84 85 TYR A CA 1
ATOM 661 C C . TYR A 1 85 ? 11.714 3.227 -19.374 1.00 59.84 85 TYR A C 1
ATOM 663 O O . TYR A 1 85 ? 12.509 3.356 -20.307 1.00 59.84 85 TYR A O 1
ATOM 671 N N . ALA A 1 86 ? 10.531 3.843 -19.376 1.00 54.22 86 ALA A N 1
ATOM 672 C CA . ALA A 1 86 ? 10.241 5.059 -20.126 1.00 54.22 86 ALA A CA 1
ATOM 673 C C . ALA A 1 86 ? 10.226 6.228 -19.143 1.00 54.22 86 ALA A C 1
ATOM 675 O O . ALA A 1 86 ? 9.346 6.285 -18.281 1.00 54.22 86 ALA A O 1
ATOM 676 N N . ASN A 1 87 ? 11.135 7.190 -19.275 1.00 46.62 87 ASN A N 1
ATOM 677 C CA . ASN 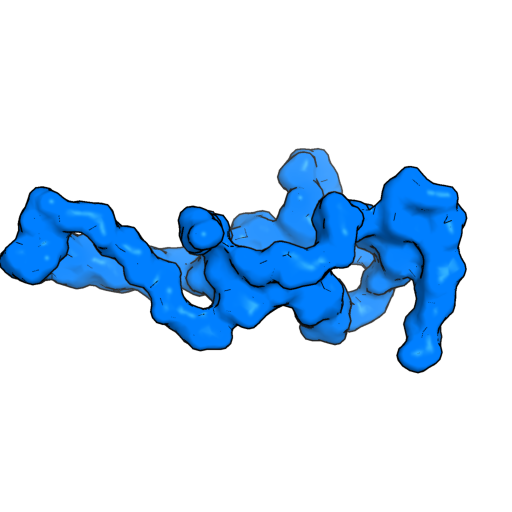A 1 87 ? 10.848 8.501 -18.707 1.00 46.62 87 ASN A CA 1
ATOM 678 C C . ASN A 1 87 ? 9.922 9.273 -19.665 1.00 46.62 87 ASN A C 1
ATOM 680 O O . ASN A 1 87 ? 9.905 9.040 -20.879 1.00 46.62 87 ASN A O 1
ATOM 684 N N . SER A 1 88 ? 9.142 10.204 -19.123 1.00 45.19 88 SER A N 1
ATOM 685 C CA . SER A 1 88 ? 8.275 11.118 -19.881 1.00 45.19 88 SER A CA 1
ATOM 686 C C . SER A 1 88 ? 9.044 12.071 -20.817 1.00 45.19 88 SER A C 1
ATOM 688 O O . SER A 1 88 ? 8.421 12.834 -21.549 1.00 45.19 88 SER A O 1
ATOM 690 N N . ALA A 1 89 ? 10.381 11.992 -20.843 1.00 44.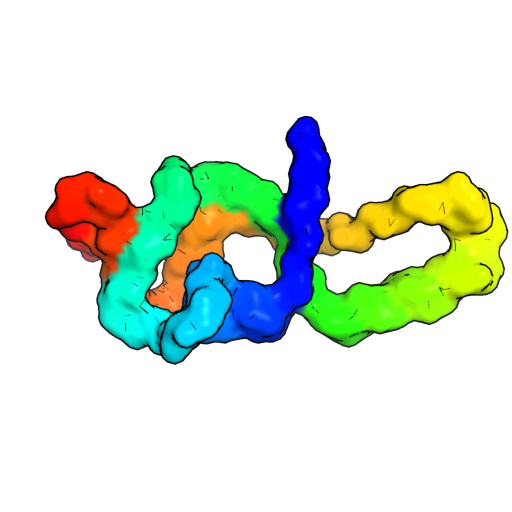12 89 ALA A N 1
ATOM 691 C CA . ALA A 1 89 ? 11.276 12.720 -21.743 1.00 44.12 89 ALA A CA 1
ATOM 692 C C . ALA A 1 89 ? 11.806 11.871 -22.923 1.00 44.12 89 ALA A C 1
ATOM 694 O O . ALA A 1 89 ? 12.577 12.372 -23.735 1.00 44.12 89 ALA A O 1
ATOM 695 N N . GLY A 1 90 ? 11.414 10.596 -23.047 1.00 38.97 90 GLY A N 1
ATOM 696 C CA . GLY A 1 90 ? 11.844 9.722 -24.146 1.00 38.97 90 GLY A CA 1
ATOM 697 C C . GLY A 1 90 ? 13.272 9.166 -24.042 1.00 38.97 90 GLY A C 1
ATOM 698 O O . GLY A 1 90 ? 13.715 8.493 -24.970 1.00 38.97 90 GLY A O 1
ATOM 699 N N . ILE A 1 91 ? 13.987 9.378 -22.934 1.00 41.78 91 ILE A N 1
ATOM 700 C CA . ILE A 1 91 ? 15.326 8.816 -22.719 1.00 41.78 91 ILE A CA 1
ATOM 701 C C . ILE A 1 91 ? 15.199 7.466 -22.008 1.00 41.78 91 ILE A C 1
ATOM 703 O O . ILE A 1 91 ? 14.822 7.369 -20.840 1.00 41.78 91 ILE A O 1
ATOM 707 N N . ILE A 1 92 ? 15.509 6.411 -22.756 1.00 50.97 92 ILE A N 1
ATOM 708 C CA . ILE A 1 92 ? 15.687 5.054 -22.246 1.00 50.97 92 ILE A CA 1
ATOM 709 C C . ILE A 1 92 ? 17.073 5.019 -21.597 1.00 50.97 92 ILE A C 1
ATOM 711 O O . ILE A 1 92 ? 18.076 5.054 -22.307 1.00 50.97 92 ILE A O 1
ATOM 715 N N . HIS A 1 93 ? 17.146 4.962 -20.268 1.00 43.34 93 HIS A N 1
ATOM 716 C CA . HIS A 1 93 ? 18.382 4.549 -19.606 1.00 43.34 93 HIS A CA 1
ATOM 717 C C . HIS A 1 93 ? 18.439 3.014 -19.625 1.00 43.34 93 HIS A C 1
ATOM 719 O O . HIS A 1 93 ? 17.472 2.380 -19.186 1.00 43.34 93 HIS A O 1
ATOM 725 N N . PRO A 1 94 ? 19.508 2.401 -20.164 1.00 36.91 94 PRO A N 1
ATOM 726 C CA . PRO A 1 94 ? 19.728 0.971 -20.010 1.00 36.91 94 PRO A CA 1
ATOM 727 C C . PRO A 1 94 ? 19.871 0.648 -18.522 1.00 36.91 94 PRO A C 1
ATOM 729 O O . PRO A 1 94 ? 20.496 1.404 -17.781 1.00 36.91 94 PRO A O 1
ATOM 732 N N . SER A 1 95 ? 19.280 -0.464 -18.095 1.00 39.81 95 SER A N 1
ATOM 733 C CA . SER A 1 95 ? 19.637 -1.103 -16.834 1.00 39.81 95 SER A CA 1
ATOM 734 C C . SER A 1 95 ? 21.072 -1.622 -16.958 1.00 39.81 95 SER A C 1
ATOM 736 O O . SER A 1 95 ? 21.300 -2.569 -17.715 1.00 39.81 95 SER A O 1
ATOM 738 N N . GLU A 1 96 ? 22.014 -0.979 -16.271 1.00 36.88 96 GLU A N 1
ATOM 739 C CA . GLU A 1 96 ? 23.281 -1.601 -15.862 1.00 36.88 96 GLU A CA 1
ATOM 740 C C . GLU A 1 96 ? 23.126 -2.190 -14.459 1.00 36.88 96 GLU A C 1
ATOM 742 O O . GLU A 1 96 ? 22.471 -1.528 -13.617 1.00 36.88 96 GLU A O 1
#

Foldseek 3Di:
DPAAEEAQVVCLQCLNPPPDHNAQAADEQDDPQADKHAHDHPVVVVVVVVVLVPDPVNVVHDDDDHDPRIDTSVVSDVVVDRYWYDYPVRDTDDDD

Solvent-accessible surface area (backbone atoms only — not comparable to full-atom values): 6057 Å² total; per-residue (Å²): 131,83,82,49,76,40,52,30,70,72,36,57,58,25,69,71,40,87,96,49,75,57,62,67,62,53,42,73,52,68,84,87,26,68,68,66,34,36,46,42,51,63,67,57,53,53,51,54,54,61,56,44,73,78,35,79,88,43,64,99,55,89,85,79,92,78,72,97,41,67,42,24,53,57,54,49,55,63,72,69,53,81,54,42,58,34,42,95,81,74,60,66,66,80,90,127

pLDDT: mean 81.14, std 17.0, range [36.88, 97.81]